Protein AF-A0AAD1HU31-F1 (afdb_monomer)

Organism: NCBI:txid1788

InterPro domains:
  IPR015421 Pyridoxal phosphate-dependent transferase, major domain [G3DSA:3.40.640.10] (9-102)
  IPR015424 Pyridoxal phosphate-dependent transferase [SSF53383] (2-102)

Solvent-accessible surface area (backbone atoms only — not comparable to full-atom values): 8016 Å² total; per-residue (Å²): 138,88,91,52,56,93,84,53,69,86,82,53,68,71,54,57,52,49,52,57,51,46,63,75,56,38,42,98,45,54,70,63,93,48,72,34,11,49,47,32,39,50,50,54,52,52,49,25,43,56,53,14,65,74,72,75,55,60,42,88,76,54,81,87,69,98,42,70,47,59,48,40,36,55,47,34,42,63,46,46,81,73,56,50,86,77,43,71,41,78,41,65,86,85,57,56,64,56,70,41,51,37,59,50,49,77,48,86,88,59,74,96,53,90,77,45,68,41,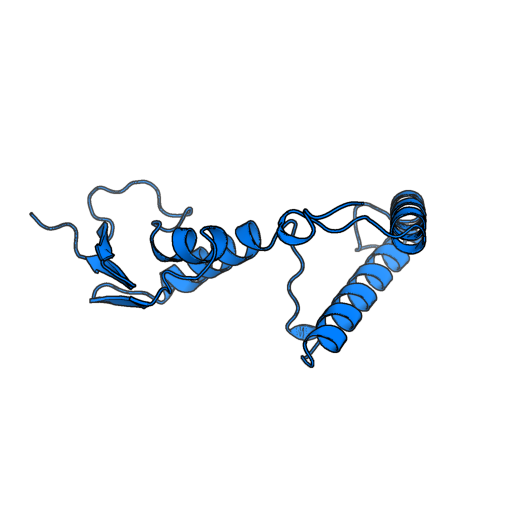64,45,83,51,98,50,30,21,33,38,37,77,60,71,130

Mean predicted aligned error: 9.58 Å

Sequence (133 aa):
MHFDAPTGMLIPDSVATTVSTAFRGSLATASGPHPAARRSAAVLVAARQAVADLVGGD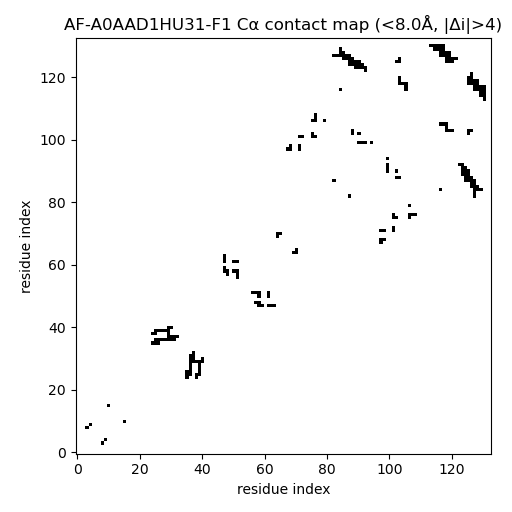PAGVVLGPDRAVLLNALADAASSRVSLGYETVVSRLDDEANIAPGCAPPTATAPSSNGPRWTSRPGSCRAGSGRT

Foldseek 3Di:
DDDPVVVHDDDDPVRVVVVVVLVVQADPALDDPDPRVVSVVVVLQVVLVVVCVVVVHDSVPDDDDPDLLVVLLVVLLVCVVVQDAPRKAFADPPDDCSNVVSQQDDRPPDDDDLQFFHWDDDHGIIHGHTNDD

Secondary structure (DSSP, 8-state):
----GGG-PPPPHHHHHHHHHHHHH--S-S-SSSHHHHHHHHHHHHHHHHHHHHHT--GGGPPP-S-HHHHHHHHHHHHHTT--TT-EEE--SSS-HHHHHHHHSPPTTS---TTSPEEEEETTEEEEE----

Nearest PDB structures (foldseek):
  5b7s-assembly1_B  TM=9.184E-01  e=1.209E+00  Thermococcus onnurineus NA1
  7mkv-assembly1_A  TM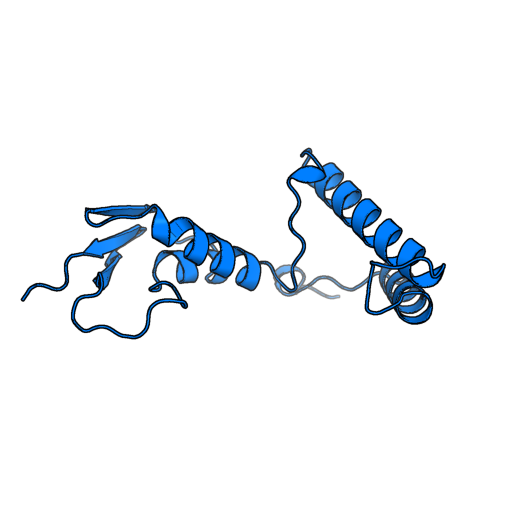=8.419E-01  e=1.795E+00  Aspergillus flavus

Radius of gyration: 20.21 Å; Cα contacts (8 Å, |Δi|>4): 128; chains: 1; bounding box: 46×39×52 Å

Structure (mmCIF, N/CA/C/O backbone):
data_AF-A0AAD1HU31-F1
#
_entry.id   AF-A0AAD1HU31-F1
#
loop_
_atom_site.group_PDB
_atom_site.id
_atom_site.type_symbol
_atom_site.label_atom_id
_atom_site.label_alt_id
_atom_site.label_comp_id
_atom_site.label_asym_id
_atom_site.label_entity_id
_atom_site.label_seq_id
_atom_site.pdbx_PDB_ins_code
_atom_site.Cartn_x
_atom_site.Cartn_y
_atom_site.Cartn_z
_atom_site.occupancy
_atom_site.B_iso_or_equiv
_atom_site.auth_seq_id
_atom_site.auth_comp_id
_atom_site.auth_asym_id
_atom_site.auth_atom_id
_atom_site.pdbx_PDB_model_num
ATOM 1 N N . MET A 1 1 ? 24.316 -12.025 15.654 1.00 67.31 1 MET A N 1
ATOM 2 C CA . MET A 1 1 ? 22.904 -12.442 15.522 1.00 67.31 1 MET A CA 1
ATOM 3 C C . MET A 1 1 ? 22.043 -11.209 15.741 1.00 67.31 1 MET A C 1
ATOM 5 O O . MET A 1 1 ? 22.345 -10.466 16.665 1.00 67.31 1 MET A O 1
ATOM 9 N N . HIS A 1 2 ? 21.071 -10.957 14.867 1.00 75.12 2 HIS A N 1
ATOM 10 C CA . HIS A 1 2 ? 20.172 -9.795 14.911 1.00 75.12 2 HIS A CA 1
ATOM 11 C C . HIS A 1 2 ? 18.817 -10.273 15.454 1.00 75.12 2 HIS A C 1
ATOM 13 O O . HIS A 1 2 ? 18.295 -11.268 14.952 1.00 75.12 2 HIS A O 1
ATOM 19 N N . PHE A 1 3 ? 18.301 -9.645 16.513 1.00 81.00 3 PHE A N 1
ATOM 20 C CA . PHE A 1 3 ? 17.118 -10.110 17.269 1.00 81.00 3 PHE A CA 1
ATOM 21 C C . PHE A 1 3 ? 16.025 -9.035 17.387 1.00 81.00 3 PHE A C 1
ATOM 23 O O . PHE A 1 3 ? 15.122 -9.122 18.210 1.00 81.00 3 PHE A O 1
ATOM 30 N N . ASP A 1 4 ? 16.097 -8.031 16.530 1.00 85.75 4 ASP A N 1
ATOM 31 C CA . ASP A 1 4 ? 15.295 -6.812 16.497 1.00 85.75 4 ASP A CA 1
ATOM 32 C C . ASP A 1 4 ? 14.444 -6.740 15.218 1.00 85.75 4 ASP A C 1
ATOM 34 O O . ASP A 1 4 ? 14.050 -5.676 14.749 1.00 85.75 4 ASP A O 1
ATOM 38 N N . ALA A 1 5 ? 14.061 -7.910 14.697 1.00 80.12 5 ALA A N 1
ATOM 39 C CA . ALA A 1 5 ? 13.141 -8.034 13.570 1.00 80.12 5 ALA A CA 1
ATOM 40 C C . ALA A 1 5 ? 11.834 -7.216 13.718 1.00 80.12 5 ALA A C 1
ATOM 42 O O . ALA A 1 5 ? 11.394 -6.666 12.707 1.00 80.12 5 ALA A O 1
ATOM 43 N N . PRO A 1 6 ? 11.224 -7.062 14.920 1.00 81.56 6 PRO A N 1
ATOM 44 C CA . PRO A 1 6 ? 10.025 -6.234 15.080 1.00 81.56 6 PRO A CA 1
ATOM 45 C C . PRO A 1 6 ? 10.234 -4.746 14.768 1.00 81.56 6 PRO A C 1
ATOM 47 O 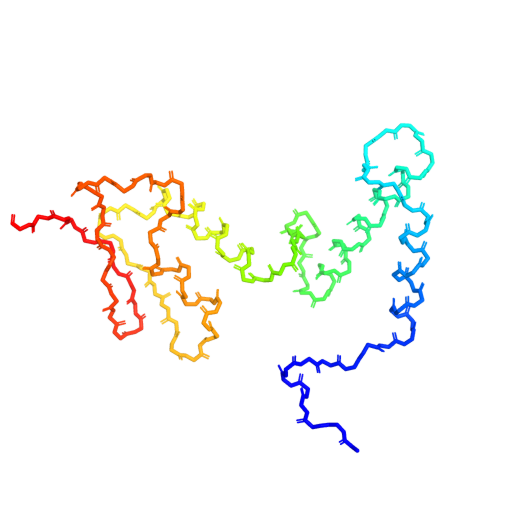O . PRO A 1 6 ? 9.282 -4.076 14.382 1.00 81.56 6 PRO A O 1
ATOM 50 N N . THR A 1 7 ? 11.456 -4.221 14.916 1.00 80.19 7 THR A N 1
ATOM 51 C CA . THR A 1 7 ? 11.779 -2.817 14.595 1.00 80.19 7 THR A CA 1
ATOM 52 C C . THR A 1 7 ? 12.177 -2.604 13.135 1.00 80.19 7 THR A C 1
ATOM 54 O O . THR A 1 7 ? 12.275 -1.466 12.681 1.00 80.19 7 THR A O 1
ATOM 57 N N . GLY A 1 8 ? 12.378 -3.687 12.387 1.00 82.06 8 GLY A N 1
ATOM 58 C CA . GLY A 1 8 ? 12.765 -3.660 10.985 1.00 82.06 8 GLY A CA 1
ATOM 59 C C . GLY A 1 8 ? 13.622 -4.870 10.641 1.00 82.06 8 GLY A C 1
ATOM 60 O O . GLY A 1 8 ? 14.549 -5.217 11.364 1.00 82.06 8 GLY A O 1
ATOM 61 N N . MET A 1 9 ? 13.316 -5.524 9.524 1.00 88.19 9 MET A N 1
ATOM 62 C CA . MET A 1 9 ? 14.140 -6.619 9.017 1.00 88.19 9 MET A CA 1
ATOM 63 C C . MET A 1 9 ? 15.298 -6.083 8.171 1.00 88.19 9 MET A C 1
ATOM 65 O O . MET A 1 9 ? 15.196 -5.027 7.544 1.00 88.19 9 MET A O 1
ATOM 69 N N . LEU A 1 10 ? 16.386 -6.852 8.100 1.00 90.56 10 LEU A N 1
ATOM 70 C CA . LEU A 1 10 ? 17.490 -6.569 7.186 1.00 90.56 10 LEU A CA 1
ATOM 71 C C . LEU A 1 10 ? 17.009 -6.602 5.728 1.00 90.56 10 LEU A C 1
ATOM 73 O O . LEU A 1 10 ? 16.2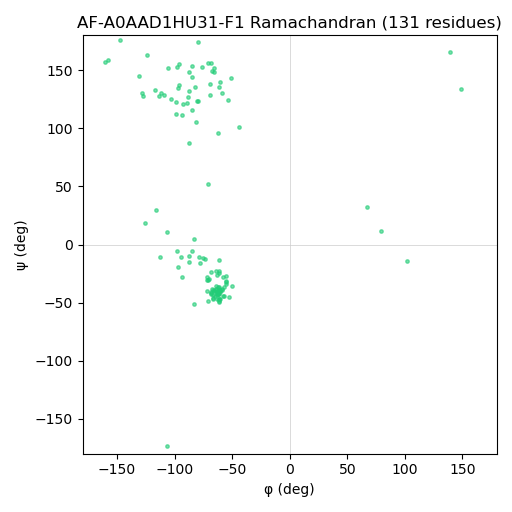29 -7.470 5.335 1.00 90.56 10 LEU A O 1
ATOM 77 N N . ILE A 1 11 ? 17.508 -5.665 4.921 1.00 89.44 11 ILE A N 1
ATOM 78 C CA . ILE A 1 11 ? 17.145 -5.540 3.507 1.00 89.44 11 ILE A CA 1
ATOM 79 C C . ILE A 1 11 ? 17.940 -6.570 2.685 1.00 89.44 11 ILE A C 1
ATOM 81 O O . ILE A 1 11 ? 19.173 -6.535 2.717 1.00 89.44 11 ILE A O 1
ATOM 85 N N . PRO A 1 12 ? 17.284 -7.463 1.918 1.00 91.75 12 PRO A N 1
ATOM 86 C CA . PRO A 1 12 ? 17.973 -8.380 1.013 1.00 91.75 12 PRO A CA 1
ATOM 87 C C . PRO A 1 12 ? 18.679 -7.644 -0.134 1.00 91.75 12 PRO A C 1
ATOM 89 O O . PRO A 1 12 ? 18.176 -6.641 -0.645 1.00 91.75 12 PRO A O 1
ATOM 92 N N . ASP A 1 13 ? 19.795 -8.196 -0.613 1.00 93.44 13 ASP A N 1
ATOM 93 C CA . ASP A 1 13 ? 20.577 -7.614 -1.716 1.00 93.44 13 ASP A CA 1
ATOM 94 C C . ASP A 1 13 ? 19.750 -7.417 -3.001 1.00 93.44 13 ASP A C 1
ATOM 96 O O . ASP A 1 13 ? 19.850 -6.389 -3.675 1.00 93.44 13 ASP A O 1
ATOM 100 N N . SER A 1 14 ? 18.837 -8.350 -3.291 1.00 92.94 14 SER A N 1
ATOM 101 C CA . SER A 1 14 ? 17.923 -8.251 -4.434 1.00 92.94 14 SER A CA 1
ATOM 102 C C . SER A 1 14 ? 17.045 -6.998 -4.374 1.00 92.94 14 SER A C 1
ATOM 104 O O . SER A 1 14 ? 16.824 -6.351 -5.401 1.00 92.94 14 SER A O 1
ATOM 106 N N . VAL A 1 15 ? 16.586 -6.610 -3.180 1.00 91.56 15 VAL A N 1
ATOM 107 C CA . VAL A 1 15 ? 15.778 -5.403 -2.967 1.00 91.56 15 VAL A CA 1
ATOM 108 C C . VAL A 1 15 ? 16.643 -4.159 -3.148 1.00 91.56 15 VAL A C 1
ATOM 110 O O . VAL A 1 15 ? 16.275 -3.273 -3.918 1.00 91.56 15 VAL A O 1
ATOM 113 N N . ALA A 1 16 ? 17.820 -4.111 -2.518 1.00 91.06 16 ALA A N 1
ATOM 114 C CA . ALA A 1 16 ? 18.741 -2.978 -2.630 1.00 91.06 16 ALA A CA 1
ATOM 115 C C . ALA A 1 16 ? 19.158 -2.705 -4.090 1.00 91.06 16 ALA A C 1
ATOM 117 O O . ALA A 1 16 ? 19.118 -1.562 -4.566 1.00 91.06 16 ALA A O 1
ATOM 118 N N . THR A 1 17 ? 19.487 -3.763 -4.833 1.00 92.31 17 THR A N 1
ATOM 119 C CA . THR A 1 17 ? 19.855 -3.687 -6.252 1.00 92.31 17 THR A CA 1
ATOM 120 C C . THR A 1 17 ? 18.674 -3.253 -7.127 1.00 92.31 17 THR A C 1
ATOM 122 O O . THR A 1 17 ? 18.823 -2.380 -7.991 1.00 92.31 17 THR A O 1
ATOM 125 N N . THR A 1 18 ? 17.476 -3.795 -6.889 1.00 90.75 18 THR A N 1
ATOM 126 C CA . THR A 1 18 ? 16.265 -3.430 -7.646 1.00 90.75 18 THR A CA 1
ATOM 127 C C . THR A 1 18 ? 15.878 -1.971 -7.419 1.00 90.75 18 THR A C 1
ATOM 129 O O . THR A 1 18 ? 15.618 -1.244 -8.374 1.00 90.75 18 THR A O 1
ATOM 132 N N . VAL A 1 19 ? 15.919 -1.495 -6.174 1.00 90.12 19 VAL A N 1
ATOM 133 C CA . VAL A 1 19 ? 15.634 -0.092 -5.842 1.00 90.12 19 VAL A CA 1
ATOM 134 C C . VAL A 1 19 ? 16.639 0.836 -6.528 1.00 90.12 19 VAL A C 1
ATOM 136 O O . VAL A 1 19 ? 16.249 1.788 -7.203 1.00 90.12 19 VAL A O 1
ATOM 139 N N . SER A 1 20 ? 17.932 0.515 -6.457 1.00 90.31 20 SER A N 1
ATOM 140 C CA . SER A 1 20 ? 18.989 1.305 -7.102 1.00 90.31 20 SER A CA 1
ATOM 141 C C . SER A 1 20 ? 18.831 1.386 -8.625 1.00 90.31 20 SER A C 1
ATOM 143 O O . SER A 1 20 ? 19.049 2.437 -9.233 1.00 90.31 20 SER A O 1
ATOM 145 N N . THR A 1 21 ? 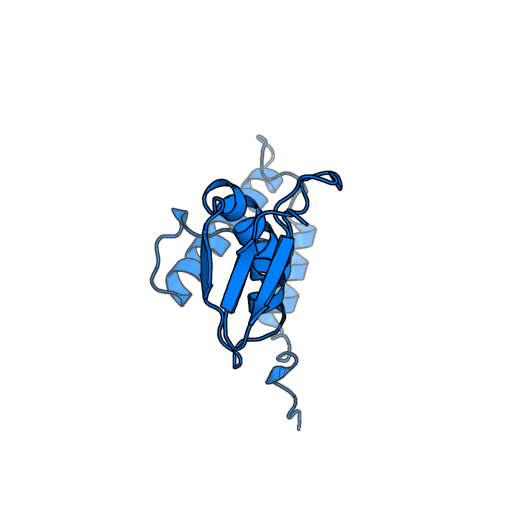18.454 0.282 -9.274 1.00 88.50 21 THR A N 1
ATOM 146 C CA . THR A 1 21 ? 18.214 0.252 -10.726 1.00 88.50 21 THR A CA 1
ATOM 147 C C . THR A 1 21 ? 16.930 0.984 -11.111 1.00 88.50 21 THR A C 1
ATOM 149 O O . THR A 1 21 ? 16.944 1.748 -12.079 1.00 88.50 21 THR A O 1
ATOM 152 N N . ALA A 1 22 ? 15.859 0.832 -10.329 1.00 86.62 22 ALA A N 1
ATOM 153 C CA . ALA A 1 22 ? 14.602 1.539 -10.530 1.00 86.62 22 ALA A CA 1
ATOM 154 C C . ALA A 1 22 ? 14.786 3.057 -10.417 1.00 86.62 22 ALA A C 1
ATOM 156 O O . ALA A 1 22 ? 14.360 3.774 -11.320 1.00 86.62 22 ALA A O 1
ATOM 157 N N . PHE A 1 23 ? 15.486 3.552 -9.390 1.00 86.25 23 PHE A N 1
ATOM 158 C CA . PHE A 1 23 ? 15.751 4.986 -9.226 1.00 86.25 23 PHE A CA 1
ATOM 159 C C . PHE A 1 23 ? 16.551 5.581 -10.388 1.00 86.25 23 PHE A C 1
ATOM 161 O O . PHE A 1 23 ? 16.231 6.670 -10.854 1.00 86.25 23 PHE A O 1
ATOM 168 N N . ARG A 1 24 ? 17.556 4.863 -10.908 1.00 86.88 24 ARG A N 1
ATOM 169 C CA . ARG A 1 24 ? 18.340 5.330 -12.067 1.00 86.88 24 ARG A CA 1
ATOM 170 C C . ARG A 1 24 ? 17.562 5.283 -13.385 1.00 86.88 24 ARG A C 1
ATOM 172 O O . ARG A 1 24 ? 17.855 6.051 -14.295 1.00 86.88 24 ARG A O 1
ATOM 179 N N . GLY A 1 25 ? 16.625 4.346 -13.520 1.00 79.94 25 GLY A N 1
ATOM 180 C CA . GLY A 1 25 ? 15.877 4.109 -14.757 1.00 79.94 25 GLY A CA 1
ATOM 181 C C . GLY A 1 25 ? 14.528 4.825 -14.852 1.00 79.94 25 GLY A C 1
ATOM 182 O O . GLY A 1 25 ? 13.929 4.822 -15.929 1.00 79.94 25 GLY A O 1
ATOM 183 N N . SER A 1 26 ? 14.041 5.407 -13.759 1.00 78.00 26 SER A N 1
ATOM 184 C CA . SER A 1 26 ? 12.688 5.961 -13.659 1.00 78.00 26 SER A CA 1
ATOM 185 C C . SER A 1 26 ? 12.694 7.484 -13.703 1.00 78.00 26 SER A C 1
ATOM 187 O O . SER A 1 26 ? 13.653 8.134 -13.297 1.00 78.00 26 SER A O 1
ATOM 189 N N . LEU A 1 27 ? 11.598 8.057 -14.195 1.00 75.56 27 LEU A N 1
ATOM 190 C CA . LEU A 1 27 ? 11.336 9.491 -14.089 1.00 75.56 27 LEU A CA 1
ATOM 191 C C . LEU A 1 27 ? 10.436 9.792 -12.895 1.00 75.56 27 LEU A C 1
ATOM 193 O O . LEU A 1 27 ? 9.629 8.952 -12.491 1.00 75.56 27 LEU A O 1
ATOM 197 N N . ALA A 1 28 ? 10.538 11.030 -12.404 1.00 69.00 28 ALA A N 1
ATOM 198 C CA . ALA A 1 28 ? 9.692 11.569 -11.341 1.00 69.00 28 ALA A CA 1
ATOM 199 C C . ALA A 1 28 ? 8.194 11.525 -11.694 1.00 69.00 28 ALA A C 1
ATOM 201 O O . ALA A 1 28 ? 7.352 11.415 -10.807 1.00 69.00 28 ALA A O 1
ATOM 202 N N . THR A 1 29 ? 7.853 11.577 -12.985 1.00 72.00 29 THR A N 1
ATOM 203 C CA . THR A 1 29 ? 6.479 11.454 -13.467 1.00 72.00 29 THR A CA 1
ATOM 204 C C . THR A 1 29 ? 6.263 10.120 -14.177 1.00 72.00 29 THR A C 1
ATOM 206 O O . THR A 1 29 ? 6.976 9.752 -15.110 1.00 72.00 29 THR A O 1
ATOM 209 N N . ALA A 1 30 ? 5.217 9.403 -13.763 1.00 75.88 30 ALA A N 1
ATOM 210 C CA . ALA A 1 30 ? 4.728 8.203 -14.446 1.00 75.88 30 ALA A CA 1
ATOM 211 C C . ALA A 1 30 ? 3.789 8.524 -15.627 1.00 75.88 30 ALA A C 1
ATOM 213 O O . ALA A 1 30 ? 3.223 7.622 -16.238 1.00 75.88 30 ALA A O 1
ATOM 214 N N . SER A 1 31 ? 3.614 9.811 -15.944 1.00 75.88 31 SER A N 1
ATOM 215 C CA . SER A 1 31 ? 2.788 10.294 -17.048 1.00 75.88 31 SER A CA 1
ATOM 216 C C . SER A 1 31 ? 3.670 10.920 -18.124 1.00 75.88 31 SER A C 1
ATOM 218 O O . SER A 1 31 ? 4.530 11.752 -17.825 1.00 75.88 31 SER A O 1
ATOM 220 N N . GLY A 1 32 ? 3.460 10.503 -19.372 1.00 78.56 32 GLY A N 1
ATOM 221 C CA . GLY A 1 32 ? 4.124 11.058 -20.547 1.00 78.56 32 GLY A CA 1
ATOM 222 C C . GLY A 1 32 ? 4.546 10.000 -21.573 1.00 78.56 32 GLY A C 1
ATOM 223 O O . GLY A 1 32 ? 4.601 8.808 -21.265 1.00 78.56 32 GLY A O 1
ATOM 224 N N . PRO A 1 3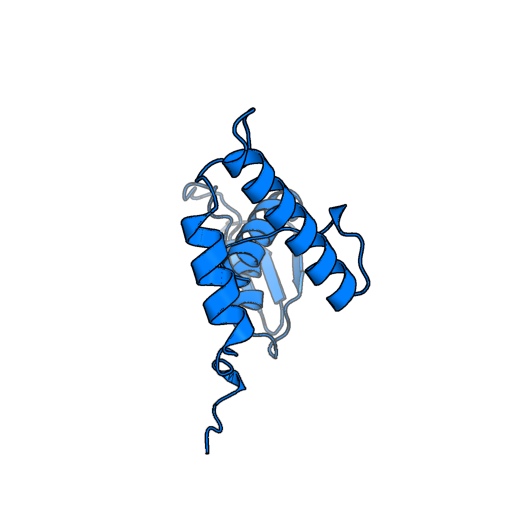3 ? 4.883 10.424 -22.805 1.00 81.69 33 PRO A N 1
ATOM 225 C CA . PRO A 1 33 ? 5.269 9.521 -23.892 1.00 81.69 33 PRO A CA 1
ATOM 226 C C . PRO A 1 33 ? 6.691 8.955 -23.736 1.00 81.69 33 PRO A C 1
ATOM 228 O O . PRO A 1 33 ? 7.083 8.039 -24.457 1.00 81.69 33 PRO A O 1
ATOM 231 N N . HIS A 1 34 ? 7.488 9.502 -22.815 1.00 82.94 34 HIS A N 1
ATOM 232 C CA . HIS A 1 34 ? 8.893 9.147 -22.675 1.00 82.94 34 HIS A CA 1
ATOM 233 C C . HIS A 1 34 ? 9.068 7.708 -22.136 1.00 82.94 34 HIS A C 1
ATOM 235 O O . HIS A 1 34 ? 8.385 7.327 -21.179 1.00 82.94 34 HIS A O 1
ATOM 241 N N . PRO A 1 35 ? 10.010 6.899 -22.665 1.00 83.69 35 PRO A N 1
ATOM 242 C CA . PRO A 1 35 ? 10.201 5.512 -22.230 1.00 83.69 35 PRO A CA 1
ATOM 243 C C . PRO A 1 35 ? 10.440 5.343 -20.724 1.00 83.69 35 PRO A C 1
ATOM 245 O O . PRO A 1 35 ? 9.993 4.360 -20.138 1.00 83.69 35 PRO A O 1
ATOM 248 N N . ALA A 1 36 ? 11.110 6.295 -20.066 1.00 81.31 36 ALA A N 1
ATOM 249 C CA . ALA A 1 36 ? 11.290 6.246 -18.615 1.00 81.31 36 ALA A CA 1
ATOM 250 C C . ALA A 1 36 ? 9.993 6.517 -17.825 1.00 81.31 36 ALA A C 1
ATOM 252 O O . ALA A 1 36 ? 9.805 5.899 -16.784 1.00 81.31 36 ALA A O 1
ATOM 253 N N . ALA A 1 37 ? 9.058 7.324 -18.342 1.00 82.62 37 ALA A N 1
ATOM 254 C CA . ALA A 1 37 ? 7.739 7.510 -17.724 1.00 82.62 37 ALA A CA 1
ATOM 255 C C . ALA A 1 37 ? 6.893 6.228 -17.826 1.00 82.62 37 ALA A C 1
ATOM 257 O O . ALA A 1 37 ? 6.286 5.799 -16.845 1.00 82.62 37 ALA A O 1
ATOM 258 N N . ARG A 1 38 ? 6.938 5.545 -18.982 1.00 85.75 38 ARG A N 1
ATOM 259 C CA . ARG A 1 38 ? 6.321 4.217 -19.153 1.00 85.75 38 ARG A CA 1
ATOM 260 C C . ARG A 1 38 ? 6.911 3.167 -18.210 1.00 85.75 38 ARG A C 1
ATOM 262 O O . ARG A 1 38 ? 6.165 2.341 -17.691 1.00 85.75 38 ARG A O 1
ATOM 269 N N . ARG A 1 39 ? 8.229 3.197 -17.978 1.00 85.75 39 ARG A N 1
ATOM 270 C CA . ARG A 1 39 ? 8.889 2.323 -16.993 1.00 85.75 39 ARG A CA 1
ATOM 271 C C . ARG A 1 39 ? 8.396 2.610 -15.575 1.00 85.75 39 ARG A C 1
ATOM 273 O O . ARG A 1 39 ? 8.006 1.665 -14.899 1.00 85.75 39 ARG A O 1
ATOM 280 N N . SER A 1 40 ? 8.316 3.877 -15.163 1.00 86.50 40 SER A N 1
ATOM 281 C CA . SER A 1 40 ? 7.744 4.253 -13.861 1.00 86.50 40 SER A CA 1
ATOM 282 C C . SER A 1 40 ? 6.301 3.749 -13.705 1.00 86.50 40 SER A C 1
ATOM 284 O O . SER A 1 40 ? 5.955 3.174 -12.676 1.00 86.50 40 SER A O 1
ATOM 286 N N . ALA A 1 41 ? 5.462 3.897 -14.737 1.00 88.06 41 ALA A N 1
ATOM 287 C CA . ALA A 1 41 ? 4.087 3.394 -14.718 1.00 88.06 41 ALA A CA 1
ATOM 288 C C . ALA A 1 41 ? 4.023 1.861 -14.584 1.00 88.06 41 ALA A C 1
ATOM 290 O O . ALA A 1 41 ? 3.234 1.346 -13.793 1.00 88.06 41 ALA A O 1
ATOM 291 N N . ALA A 1 42 ? 4.883 1.134 -15.305 1.00 89.75 42 ALA A N 1
ATOM 292 C CA . ALA A 1 42 ? 4.971 -0.321 -15.203 1.00 89.75 42 ALA A CA 1
ATOM 293 C C . ALA A 1 42 ? 5.394 -0.780 -13.796 1.00 89.75 42 ALA A C 1
ATOM 295 O O . ALA A 1 42 ? 4.809 -1.722 -13.267 1.00 89.75 42 ALA A O 1
ATOM 296 N N . VAL A 1 43 ? 6.345 -0.082 -13.161 1.00 90.62 43 VAL A N 1
ATOM 297 C CA . VAL A 1 43 ? 6.761 -0.358 -11.774 1.00 90.62 43 VAL A CA 1
ATOM 298 C C . VAL A 1 43 ? 5.601 -0.153 -10.797 1.00 90.62 43 VAL A C 1
ATOM 300 O O . VAL A 1 43 ? 5.395 -0.989 -9.923 1.00 90.62 43 VAL A O 1
ATOM 303 N N . LEU A 1 44 ? 4.796 0.903 -10.963 1.00 90.94 44 LEU A N 1
ATOM 304 C CA . LEU A 1 44 ? 3.626 1.145 -10.108 1.00 90.94 44 LEU A CA 1
ATOM 305 C C . LEU A 1 44 ? 2.556 0.054 -10.244 1.00 90.94 44 LEU A C 1
ATOM 307 O O . LEU A 1 44 ? 1.962 -0.347 -9.245 1.00 90.94 44 LEU A O 1
ATOM 311 N N . VAL A 1 45 ? 2.295 -0.424 -11.464 1.00 92.69 45 VAL A N 1
ATOM 312 C CA . VAL A 1 45 ? 1.344 -1.523 -11.697 1.00 92.69 45 VAL A CA 1
ATOM 313 C C . VAL A 1 45 ? 1.866 -2.822 -11.085 1.00 92.69 45 VAL A C 1
ATOM 315 O O . VAL A 1 45 ? 1.135 -3.480 -10.349 1.00 92.69 45 VAL A O 1
ATOM 318 N N . ALA A 1 46 ? 3.139 -3.153 -11.316 1.00 92.25 46 ALA A N 1
ATOM 319 C CA . ALA A 1 46 ? 3.764 -4.344 -10.748 1.00 92.25 46 ALA A CA 1
ATOM 320 C C . ALA A 1 46 ? 3.774 -4.318 -9.210 1.00 92.25 46 ALA A C 1
ATOM 322 O O . ALA A 1 46 ? 3.493 -5.333 -8.578 1.00 92.25 46 ALA A O 1
ATOM 323 N N . ALA A 1 47 ? 4.030 -3.156 -8.601 1.00 92.25 47 ALA A N 1
ATOM 324 C CA . ALA A 1 47 ? 3.987 -2.995 -7.150 1.00 92.25 47 ALA A CA 1
ATOM 325 C C . ALA A 1 47 ? 2.580 -3.237 -6.581 1.00 92.25 47 ALA A C 1
ATOM 327 O O . ALA A 1 47 ? 2.441 -3.943 -5.585 1.00 92.25 47 ALA A O 1
ATOM 328 N N . ARG A 1 48 ? 1.528 -2.705 -7.223 1.00 93.75 48 ARG A N 1
ATOM 329 C CA . ARG A 1 48 ? 0.141 -2.967 -6.798 1.00 93.75 48 ARG A CA 1
ATOM 330 C C . ARG A 1 48 ? -0.225 -4.440 -6.913 1.00 93.75 48 ARG A C 1
ATOM 332 O O . ARG A 1 48 ? -0.840 -4.967 -5.993 1.00 93.75 48 ARG A O 1
ATOM 339 N N . GLN A 1 49 ? 0.189 -5.097 -7.996 1.00 94.62 49 GLN A N 1
ATOM 340 C CA . GLN A 1 49 ? -0.035 -6.529 -8.175 1.00 94.62 49 GLN A CA 1
ATOM 341 C C . GLN A 1 49 ? 0.656 -7.344 -7.079 1.00 94.62 49 GLN A C 1
ATOM 343 O O . GLN A 1 49 ? 0.008 -8.155 -6.436 1.00 94.62 49 GLN A O 1
ATOM 348 N N . ALA A 1 50 ? 1.932 -7.072 -6.795 1.00 93.00 50 ALA A N 1
ATOM 349 C CA . ALA A 1 50 ? 2.675 -7.801 -5.768 1.00 93.00 50 ALA A CA 1
ATOM 350 C C . ALA A 1 50 ? 2.059 -7.648 -4.364 1.00 93.00 50 ALA A C 1
ATOM 352 O O . ALA A 1 50 ? 2.018 -8.606 -3.595 1.00 93.00 50 ALA A O 1
ATOM 353 N N . VAL A 1 51 ? 1.559 -6.453 -4.024 1.00 92.44 51 VAL A N 1
ATOM 354 C CA . VAL A 1 51 ? 0.850 -6.228 -2.753 1.00 92.44 51 VAL A CA 1
ATOM 355 C C . VAL A 1 51 ? -0.490 -6.962 -2.737 1.00 92.44 51 VAL A C 1
ATOM 357 O O . VAL A 1 51 ? -0.831 -7.564 -1.724 1.00 92.44 51 VAL A O 1
ATOM 360 N N . ALA A 1 52 ? -1.232 -6.944 -3.846 1.00 93.62 52 ALA A N 1
ATOM 361 C CA . ALA A 1 52 ? -2.484 -7.680 -3.978 1.00 93.62 52 ALA A CA 1
ATOM 362 C C . ALA A 1 52 ? -2.273 -9.193 -3.834 1.00 93.62 52 ALA A C 1
ATOM 364 O O . ALA A 1 52 ? -3.012 -9.830 -3.090 1.00 93.62 52 ALA A O 1
ATOM 365 N N . ASP A 1 53 ? -1.224 -9.745 -4.446 1.00 94.88 53 ASP A N 1
ATOM 366 C CA . ASP A 1 53 ? -0.859 -11.159 -4.332 1.00 94.88 53 ASP A CA 1
ATOM 367 C C . ASP A 1 53 ? -0.478 -11.531 -2.886 1.00 94.88 53 ASP A C 1
ATOM 369 O O . ASP A 1 53 ? -0.818 -12.616 -2.416 1.00 94.88 53 ASP A O 1
ATOM 373 N N . LEU A 1 54 ? 0.174 -10.621 -2.147 1.00 92.69 54 LEU A N 1
ATOM 374 C CA . LEU A 1 54 ? 0.528 -10.825 -0.737 1.00 92.69 54 LEU A CA 1
ATOM 375 C C . LEU A 1 54 ? -0.704 -10.895 0.180 1.00 92.69 54 LEU A C 1
ATOM 377 O O . LEU A 1 54 ? -0.714 -11.683 1.124 1.00 92.69 54 LEU A O 1
ATOM 381 N N . VAL A 1 55 ? -1.723 -10.067 -0.071 1.00 93.75 55 VAL A N 1
ATOM 382 C CA . VAL A 1 55 ? -2.942 -10.000 0.763 1.00 93.75 55 VAL A CA 1
ATOM 383 C C . VAL A 1 55 ? -4.116 -10.815 0.205 1.00 93.75 55 VAL A C 1
ATOM 385 O O . VAL A 1 55 ? -5.150 -10.912 0.861 1.00 93.75 55 VAL A O 1
ATOM 388 N N . GLY A 1 56 ? -3.978 -11.390 -0.993 1.00 92.25 56 GLY A N 1
ATOM 389 C CA . GLY A 1 56 ? -5.057 -12.071 -1.716 1.00 92.25 56 GLY A CA 1
ATOM 390 C C . GLY A 1 56 ? -6.182 -11.134 -2.184 1.00 92.25 56 GLY A C 1
ATOM 391 O O . GLY A 1 56 ? -7.345 -11.532 -2.184 1.00 92.25 56 GLY A O 1
ATOM 392 N N . GLY A 1 57 ? -5.859 -9.880 -2.514 1.00 91.62 57 GLY A N 1
ATOM 393 C CA . GLY A 1 57 ? -6.819 -8.826 -2.865 1.00 91.62 57 GLY A CA 1
ATOM 394 C C . GLY A 1 57 ? -6.860 -8.466 -4.354 1.00 91.62 57 GLY A C 1
ATOM 395 O O . GLY A 1 57 ? -6.203 -9.084 -5.185 1.00 91.62 57 GLY A O 1
ATOM 396 N N . ASP A 1 58 ? -7.626 -7.424 -4.689 1.00 93.38 58 ASP A N 1
ATOM 397 C CA . ASP A 1 58 ? -7.652 -6.826 -6.032 1.00 93.38 58 ASP A CA 1
ATOM 398 C C . ASP A 1 58 ? -6.576 -5.723 -6.148 1.00 93.38 58 ASP A C 1
ATOM 400 O O . ASP A 1 58 ? -6.573 -4.800 -5.320 1.00 93.38 58 ASP A O 1
ATOM 404 N N . PRO A 1 59 ? -5.683 -5.748 -7.162 1.00 91.25 59 PRO A N 1
ATOM 405 C CA . PRO A 1 59 ? -4.701 -4.685 -7.399 1.00 91.25 59 PRO A CA 1
ATOM 406 C C . PRO A 1 59 ? -5.312 -3.284 -7.540 1.00 91.25 59 PRO A C 1
ATOM 408 O O . PRO A 1 59 ? -4.633 -2.302 -7.225 1.00 91.25 59 PRO A O 1
ATOM 411 N N . ALA A 1 60 ? -6.571 -3.154 -7.977 1.00 91.50 60 ALA A N 1
ATOM 412 C CA . ALA A 1 60 ? -7.238 -1.853 -8.073 1.00 91.50 60 ALA A CA 1
ATOM 413 C C . ALA A 1 60 ? -7.526 -1.217 -6.698 1.00 91.50 60 ALA A C 1
ATOM 415 O O . ALA A 1 60 ? -7.623 0.007 -6.598 1.00 91.50 60 ALA A O 1
ATOM 416 N N . GLY A 1 61 ? -7.618 -2.024 -5.635 1.00 89.88 61 GLY A N 1
ATOM 417 C CA . GLY A 1 61 ? -7.834 -1.563 -4.260 1.00 89.88 61 GLY A CA 1
ATOM 418 C C . GLY A 1 61 ? -6.558 -1.152 -3.517 1.00 89.88 61 GLY A C 1
ATOM 419 O O . GLY A 1 61 ? -6.638 -0.657 -2.394 1.00 89.88 61 GLY A O 1
ATOM 420 N N . VAL A 1 62 ? -5.376 -1.346 -4.111 1.00 92.12 62 VAL A N 1
ATOM 421 C CA . VAL A 1 62 ? -4.094 -1.082 -3.443 1.00 92.12 62 VAL A CA 1
ATOM 422 C C . VAL A 1 62 ? -3.695 0.391 -3.562 1.00 92.12 62 VAL A C 1
ATOM 424 O O . VAL A 1 62 ? -3.373 0.899 -4.645 1.00 92.12 62 VAL A O 1
ATOM 427 N N . VAL A 1 63 ? -3.628 1.065 -2.411 1.00 92.94 63 VAL A N 1
ATOM 428 C CA . VAL A 1 63 ? -3.102 2.430 -2.276 1.00 92.94 63 VAL A CA 1
ATOM 429 C C . VAL A 1 63 ? -1.660 2.374 -1.775 1.00 92.94 63 VAL A C 1
ATOM 431 O O . VAL A 1 63 ? -1.382 1.823 -0.714 1.00 92.94 63 VAL A O 1
ATOM 434 N N . LEU A 1 64 ? -0.739 2.958 -2.545 1.00 91.38 64 LEU A N 1
ATOM 435 C CA . LEU A 1 64 ? 0.675 3.064 -2.186 1.00 91.38 64 LEU A CA 1
ATOM 436 C C . LEU A 1 64 ? 0.947 4.434 -1.560 1.00 91.38 64 LEU A C 1
ATOM 438 O O . LEU A 1 64 ? 0.513 5.457 -2.089 1.00 91.38 64 LEU A O 1
ATOM 442 N N . GLY A 1 65 ? 1.692 4.446 -0.460 1.00 90.38 65 GLY A N 1
ATOM 443 C CA . GLY A 1 65 ? 2.083 5.650 0.264 1.00 90.38 65 GLY A CA 1
ATOM 444 C C . GLY A 1 65 ? 3.460 5.496 0.909 1.00 90.38 65 GLY A C 1
ATOM 445 O O . GLY A 1 65 ? 4.056 4.423 0.825 1.00 90.38 65 GLY A O 1
ATOM 446 N N . PRO A 1 66 ? 3.977 6.566 1.533 1.00 87.69 66 PRO A N 1
ATOM 447 C CA . PRO A 1 66 ? 5.316 6.573 2.120 1.00 87.69 66 PRO A CA 1
ATOM 448 C C . PRO A 1 66 ? 5.427 5.691 3.369 1.00 87.69 66 PRO A C 1
ATOM 450 O O . PRO A 1 66 ? 6.502 5.172 3.644 1.00 87.69 66 PRO A O 1
ATOM 453 N N . ASP A 1 67 ? 4.333 5.531 4.117 1.00 89.25 67 ASP A N 1
ATOM 454 C CA . ASP A 1 67 ? 4.265 4.701 5.318 1.00 89.25 67 ASP A CA 1
ATOM 455 C C . ASP A 1 67 ? 2.803 4.352 5.653 1.00 89.25 67 ASP A C 1
ATOM 457 O O . ASP A 1 67 ? 1.874 5.086 5.291 1.00 89.25 67 ASP A O 1
ATOM 461 N N . ARG A 1 68 ? 2.596 3.256 6.393 1.00 90.31 68 ARG A N 1
ATOM 462 C CA . ARG A 1 68 ? 1.288 2.842 6.911 1.00 90.31 68 ARG A CA 1
ATOM 463 C C . ARG A 1 68 ? 0.665 3.912 7.805 1.00 90.31 68 ARG A C 1
ATOM 465 O O . ARG A 1 68 ? -0.529 4.151 7.687 1.00 90.31 68 ARG A O 1
ATOM 472 N N . ALA A 1 69 ? 1.452 4.596 8.642 1.00 87.69 69 ALA A N 1
ATOM 473 C CA . ALA A 1 69 ? 0.932 5.621 9.549 1.00 87.69 69 ALA A CA 1
ATOM 474 C C . ALA A 1 69 ? 0.334 6.809 8.779 1.00 87.69 69 ALA A C 1
ATOM 476 O O . ALA A 1 69 ? -0.720 7.333 9.133 1.00 87.69 69 ALA A O 1
ATOM 477 N N . VAL A 1 70 ? 0.971 7.200 7.670 1.00 88.88 70 VAL A N 1
ATOM 478 C CA . VAL A 1 70 ? 0.477 8.273 6.794 1.00 88.88 70 VAL A CA 1
ATOM 479 C C . VAL A 1 70 ? -0.809 7.850 6.085 1.00 88.88 70 VAL A C 1
ATOM 481 O O . VAL A 1 70 ? -1.754 8.632 6.013 1.00 88.88 70 VAL A O 1
ATOM 484 N N . LEU A 1 71 ? -0.871 6.608 5.596 1.00 90.00 71 LEU A N 1
ATOM 485 C CA . LEU A 1 71 ? -2.071 6.079 4.945 1.00 90.00 71 LEU A CA 1
ATOM 486 C C . LEU A 1 71 ? -3.253 5.956 5.917 1.00 90.00 71 LEU A C 1
ATOM 488 O O . LEU A 1 71 ? -4.374 6.296 5.546 1.00 90.00 71 LEU A O 1
ATOM 492 N N . LEU A 1 72 ? -3.010 5.525 7.157 1.00 89.44 72 LEU A N 1
ATOM 493 C CA . LEU A 1 72 ? -4.039 5.428 8.196 1.00 89.44 72 LEU A CA 1
ATOM 494 C C . LEU A 1 72 ? -4.553 6.808 8.623 1.00 89.44 72 LEU A C 1
ATOM 496 O O . LEU A 1 72 ? -5.759 6.974 8.786 1.00 89.44 72 LEU A O 1
ATOM 500 N N . ASN A 1 73 ? -3.676 7.814 8.705 1.00 86.81 73 ASN A N 1
ATOM 501 C CA . ASN A 1 73 ? -4.091 9.206 8.902 1.00 86.81 73 ASN A CA 1
ATOM 502 C C . ASN A 1 73 ? -4.974 9.712 7.759 1.00 86.81 73 ASN A C 1
ATOM 504 O O . ASN A 1 73 ? -6.065 10.216 8.007 1.00 86.81 73 ASN A O 1
ATOM 508 N N . ALA A 1 74 ? -4.559 9.511 6.506 1.00 87.56 74 ALA A N 1
ATOM 509 C CA . ALA A 1 74 ? -5.360 9.917 5.352 1.00 87.56 74 ALA A CA 1
ATOM 510 C C . ALA A 1 74 ? -6.722 9.197 5.306 1.00 87.56 74 ALA A C 1
ATOM 512 O O . ALA A 1 74 ? -7.734 9.793 4.933 1.00 87.56 74 ALA A O 1
ATOM 513 N N . LEU A 1 75 ? -6.763 7.924 5.712 1.00 85.75 75 LEU A N 1
ATOM 514 C CA . LEU A 1 75 ? -8.001 7.160 5.825 1.00 85.75 75 LEU A CA 1
ATOM 515 C C . LEU A 1 75 ? -8.908 7.714 6.928 1.00 85.75 75 LEU A C 1
ATOM 517 O O . LEU A 1 75 ? -10.102 7.885 6.688 1.00 85.75 75 LEU A O 1
ATOM 521 N N . ALA A 1 76 ? -8.362 8.012 8.108 1.00 84.38 76 ALA A N 1
ATOM 522 C CA . ALA A 1 76 ? -9.111 8.605 9.211 1.00 84.38 76 ALA A CA 1
ATOM 523 C C . ALA A 1 76 ? -9.664 9.987 8.835 1.00 84.38 76 ALA A C 1
ATOM 525 O O . ALA A 1 76 ? -10.842 10.257 9.064 1.00 84.38 76 ALA A O 1
ATOM 526 N N . ASP A 1 77 ? -8.866 10.816 8.157 1.00 83.25 77 ASP A N 1
ATOM 527 C CA . ASP A 1 77 ? -9.299 12.109 7.628 1.00 83.25 77 ASP A CA 1
ATOM 528 C C . ASP A 1 77 ? -10.449 11.947 6.622 1.00 83.25 77 ASP A C 1
ATOM 530 O O . ASP A 1 77 ? -11.479 12.612 6.743 1.00 83.25 77 ASP A O 1
ATOM 534 N N . ALA A 1 78 ? -10.340 11.019 5.666 1.00 84.12 78 ALA A N 1
ATOM 535 C CA . ALA A 1 78 ? -11.410 10.752 4.703 1.00 84.12 78 ALA A CA 1
ATOM 536 C C . ALA A 1 78 ? -12.680 10.192 5.375 1.00 84.12 78 ALA A C 1
ATOM 538 O O . ALA A 1 78 ? -13.804 10.566 5.014 1.00 84.12 78 ALA A O 1
ATOM 539 N N . ALA A 1 79 ? -12.515 9.317 6.370 1.00 81.31 79 ALA A N 1
ATOM 540 C CA . ALA A 1 79 ? -13.603 8.712 7.130 1.00 81.31 79 ALA A CA 1
ATOM 541 C C . ALA A 1 79 ? -14.283 9.703 8.083 1.00 81.31 79 ALA A C 1
ATOM 543 O O . ALA A 1 79 ? -15.482 9.567 8.324 1.00 81.31 79 ALA A O 1
ATOM 544 N N . SER A 1 80 ? -13.574 10.728 8.566 1.00 74.25 80 SER A N 1
ATOM 545 C CA . SER A 1 80 ? -14.110 11.743 9.484 1.00 74.25 80 SER A CA 1
ATOM 546 C C . SER A 1 80 ? -15.358 12.444 8.933 1.00 74.25 80 SER A C 1
ATOM 548 O O . SER A 1 80 ? -16.281 12.739 9.684 1.00 74.25 80 SER A O 1
ATOM 550 N N . SER A 1 81 ? -15.450 12.604 7.606 1.00 70.19 81 SER A N 1
ATOM 551 C CA . SER A 1 81 ? -16.635 13.141 6.922 1.00 70.19 81 SER A CA 1
ATOM 552 C C . SER A 1 81 ? -17.902 12.295 7.122 1.00 70.19 81 SER A C 1
ATOM 554 O O . SER A 1 81 ? -19.016 12.809 7.023 1.00 70.19 81 SER A O 1
ATOM 556 N N . ARG A 1 82 ? -17.743 10.997 7.411 1.00 68.31 82 ARG A N 1
ATOM 557 C CA . ARG A 1 82 ? -18.829 10.037 7.656 1.00 68.31 82 ARG A CA 1
ATOM 558 C C . ARG A 1 82 ? -19.116 9.837 9.143 1.00 68.31 82 ARG A C 1
ATOM 560 O O . ARG A 1 82 ? -20.195 9.361 9.486 1.00 68.31 82 ARG A O 1
ATOM 567 N N . VAL A 1 83 ? -18.176 10.193 10.018 1.00 65.94 83 VAL A N 1
ATOM 568 C CA . VAL A 1 83 ? -18.329 10.099 11.473 1.00 65.94 83 VAL A CA 1
ATOM 569 C C . VAL A 1 83 ? -18.980 11.389 11.966 1.00 65.94 83 VAL A C 1
ATOM 571 O O . VAL A 1 83 ? -18.312 12.365 12.296 1.00 65.94 83 VAL A O 1
ATOM 574 N N . SER A 1 84 ? -20.314 11.424 11.964 1.00 60.00 84 SER A N 1
ATOM 575 C CA . SER A 1 84 ? -21.051 12.584 12.471 1.00 60.00 84 SER A CA 1
ATOM 576 C C . SER A 1 84 ? -21.139 12.584 14.006 1.00 60.00 84 SER A C 1
ATOM 578 O O . SER A 1 84 ? -20.710 11.652 14.692 1.00 60.00 84 SER A O 1
ATOM 580 N N . LEU A 1 85 ? -21.691 13.658 14.573 1.00 67.31 85 LEU A N 1
ATOM 581 C CA . LEU A 1 85 ? -21.937 13.765 16.011 1.00 67.31 85 LEU A CA 1
ATOM 582 C C . LEU A 1 85 ? -22.752 12.563 16.515 1.00 67.31 85 LEU A C 1
ATOM 584 O O . LEU A 1 85 ? -23.848 12.299 16.028 1.00 67.31 85 LEU A O 1
ATOM 588 N N . GLY A 1 86 ? -22.219 11.861 17.518 1.00 66.44 86 GLY A N 1
ATOM 589 C CA . GLY A 1 86 ? -22.856 10.687 18.121 1.00 66.44 86 GLY A CA 1
ATOM 590 C C . GLY A 1 86 ? -22.283 9.339 17.678 1.00 66.44 86 GLY A C 1
ATOM 591 O O . GLY A 1 86 ? -22.515 8.353 18.382 1.00 66.44 86 GLY A O 1
ATOM 592 N N . TYR A 1 87 ? -21.493 9.302 16.600 1.00 72.25 87 TYR A N 1
ATOM 593 C CA . TYR A 1 87 ? -20.751 8.110 16.191 1.00 72.25 87 TYR A CA 1
ATOM 594 C C . TYR A 1 87 ? -19.506 7.884 17.065 1.00 72.25 87 TYR A C 1
ATOM 596 O O . TYR A 1 87 ? -18.943 8.810 17.659 1.00 72.25 87 TYR A O 1
ATOM 604 N N . GLU A 1 88 ? -19.106 6.619 17.170 1.00 77.56 88 GLU A N 1
ATOM 605 C CA . GLU A 1 88 ? -17.992 6.160 17.996 1.00 77.56 88 GLU A CA 1
ATOM 606 C C . GLU A 1 88 ? -17.044 5.310 17.153 1.00 77.56 88 GLU A C 1
ATOM 608 O O . GLU A 1 88 ? -17.475 4.392 16.454 1.00 77.56 88 GLU A O 1
ATOM 613 N N . THR A 1 89 ? -15.755 5.626 17.234 1.00 81.44 89 THR A N 1
ATOM 614 C CA . THR A 1 89 ? -14.682 4.864 16.602 1.00 81.44 89 THR A CA 1
ATOM 615 C C . THR A 1 89 ? -14.161 3.853 17.614 1.00 81.44 89 THR A C 1
ATOM 617 O O . THR A 1 89 ? -13.712 4.227 18.699 1.00 81.44 89 THR A O 1
ATOM 620 N N . VAL A 1 90 ? -14.226 2.568 17.279 1.00 84.19 90 VAL A N 1
ATOM 621 C CA . VAL A 1 90 ? -13.688 1.492 18.123 1.00 84.19 90 VAL A CA 1
ATOM 622 C C . VAL A 1 90 ? -12.217 1.283 17.777 1.00 84.19 90 VAL A C 1
ATOM 624 O O . VAL A 1 90 ? -11.878 1.171 16.601 1.00 84.19 90 VAL A O 1
ATOM 627 N N . VAL A 1 91 ? -11.356 1.222 18.793 1.00 85.88 91 VAL A N 1
ATOM 628 C CA . VAL A 1 91 ? -9.910 1.003 18.635 1.00 85.88 91 VAL A CA 1
ATOM 629 C C . VAL A 1 91 ? -9.437 -0.102 19.575 1.00 85.88 91 VAL A C 1
ATOM 631 O O . VAL A 1 91 ? -9.928 -0.239 20.697 1.00 85.88 91 VAL A O 1
ATOM 634 N N . SER A 1 92 ? -8.468 -0.903 19.141 1.00 84.81 92 SER A N 1
ATOM 635 C CA . SER A 1 92 ? -7.849 -1.898 20.015 1.00 84.81 92 SER A CA 1
ATOM 636 C C . SER A 1 92 ? -6.731 -1.262 20.835 1.00 84.81 92 SER A C 1
ATOM 638 O O . SER A 1 92 ? -5.991 -0.418 20.349 1.00 84.81 92 SER A O 1
ATOM 640 N N . ARG A 1 93 ? -6.567 -1.710 22.084 1.00 81.75 93 ARG A N 1
ATOM 641 C CA . ARG A 1 93 ? -5.417 -1.339 22.932 1.00 81.75 93 ARG A CA 1
ATOM 642 C C . ARG A 1 93 ? -4.141 -2.104 22.591 1.00 81.75 93 ARG A C 1
ATOM 644 O O . ARG A 1 93 ? -3.081 -1.752 23.091 1.00 81.75 93 ARG A O 1
ATOM 651 N N . LEU A 1 94 ? -4.278 -3.196 21.843 1.00 88.44 94 LEU A N 1
ATOM 652 C CA . LEU A 1 94 ? -3.160 -4.037 21.424 1.00 88.44 94 LEU A CA 1
ATOM 653 C C . LEU A 1 94 ? -2.544 -3.545 20.110 1.00 88.44 94 LEU A C 1
ATOM 655 O O . LEU A 1 94 ? -1.451 -3.976 19.755 1.00 88.44 94 LEU A O 1
ATOM 659 N N . ASP A 1 95 ? -3.253 -2.677 19.389 1.00 83.94 95 ASP A N 1
ATOM 660 C CA . ASP A 1 95 ? -2.756 -2.134 18.137 1.00 83.94 95 ASP A CA 1
ATOM 661 C C . ASP A 1 95 ? -1.609 -1.154 18.379 1.00 83.94 95 ASP A C 1
ATOM 663 O O . ASP A 1 95 ? -1.466 -0.551 19.442 1.00 83.94 95 ASP A O 1
ATOM 667 N N . ASP A 1 96 ? -0.789 -0.993 17.350 1.00 85.25 96 ASP A N 1
ATOM 668 C CA . ASP A 1 96 ? 0.257 0.013 17.336 1.00 85.25 96 ASP A CA 1
ATOM 669 C C . ASP A 1 96 ? -0.335 1.432 17.294 1.00 85.25 96 ASP A C 1
ATOM 671 O O . ASP A 1 96 ? -1.388 1.665 16.691 1.00 85.25 96 ASP A O 1
ATOM 675 N N . GLU A 1 97 ? 0.376 2.398 17.879 1.00 84.06 97 GLU A N 1
ATOM 676 C CA . GLU A 1 97 ? -0.077 3.790 17.991 1.00 84.06 97 GLU A CA 1
ATOM 677 C C . GLU A 1 97 ? -0.437 4.405 16.629 1.00 84.06 97 GLU A C 1
ATOM 679 O O . GLU A 1 97 ? -1.382 5.187 16.538 1.00 84.06 97 GLU A O 1
ATOM 684 N N . ALA A 1 98 ? 0.231 3.994 15.544 1.00 83.44 98 ALA A N 1
ATOM 685 C CA . ALA A 1 98 ? -0.088 4.455 14.193 1.00 83.44 98 ALA A CA 1
ATOM 686 C C . ALA A 1 98 ? -1.516 4.102 13.733 1.00 83.44 98 ALA A C 1
ATOM 688 O O . ALA A 1 98 ? -2.037 4.757 12.834 1.00 83.44 98 ALA A O 1
ATOM 689 N N . ASN A 1 99 ? -2.144 3.075 14.318 1.00 82.75 99 ASN A N 1
ATOM 690 C CA . ASN A 1 99 ? -3.536 2.700 14.053 1.00 82.75 99 ASN A CA 1
ATOM 691 C C . ASN A 1 99 ? -4.522 3.345 15.039 1.00 82.75 99 ASN A C 1
ATOM 693 O O . ASN A 1 99 ? -5.673 3.591 14.687 1.00 82.75 99 ASN A O 1
ATOM 697 N N . ILE A 1 100 ? -4.078 3.643 16.263 1.00 81.31 100 ILE A N 1
ATOM 698 C CA . ILE A 1 100 ? -4.925 4.207 17.322 1.00 81.31 100 ILE A CA 1
ATOM 699 C C . ILE A 1 100 ? -5.050 5.727 17.177 1.00 81.31 100 ILE A C 1
ATOM 701 O O . ILE A 1 100 ? -6.164 6.257 17.157 1.00 81.31 100 ILE A O 1
ATOM 705 N N . ALA A 1 101 ? -3.918 6.428 17.053 1.00 83.25 101 ALA A N 1
ATOM 706 C CA . ALA A 1 101 ? -3.854 7.888 17.043 1.00 83.25 101 ALA A CA 1
ATOM 707 C C . ALA A 1 101 ? -4.789 8.548 16.009 1.00 83.25 101 ALA A C 1
ATOM 709 O O . ALA A 1 101 ? -5.509 9.478 16.388 1.00 83.25 101 ALA A O 1
ATOM 710 N N . PRO A 1 102 ? -4.867 8.071 14.746 1.00 79.25 102 PRO A N 1
ATOM 711 C CA . PRO A 1 102 ? -5.709 8.702 13.731 1.00 79.25 102 PRO A CA 1
ATOM 712 C C . PRO A 1 102 ? -7.201 8.677 14.078 1.00 79.25 102 PRO A C 1
ATOM 714 O O . PRO A 1 102 ? -7.918 9.634 13.808 1.00 79.25 102 PRO A O 1
ATOM 717 N N . GLY A 1 103 ? -7.683 7.600 14.708 1.00 72.31 103 GLY A N 1
ATOM 718 C CA . GLY A 1 103 ? -9.095 7.451 15.080 1.00 72.31 103 GLY A CA 1
ATOM 719 C C . GLY A 1 103 ? -9.528 8.320 16.265 1.00 72.31 103 GLY A C 1
ATOM 720 O O . GLY A 1 103 ? -10.724 8.447 16.533 1.00 72.31 103 GLY A O 1
ATOM 721 N N . CYS A 1 104 ? -8.563 8.901 16.979 1.00 76.69 104 CYS A N 1
ATOM 722 C CA . CYS A 1 104 ? -8.778 9.717 18.170 1.00 76.69 104 CYS A CA 1
ATOM 723 C C . CYS A 1 104 ? -8.410 11.193 17.965 1.00 76.69 104 CYS A C 1
ATOM 725 O O . CYS A 1 104 ? -8.730 12.025 18.818 1.00 76.69 104 CYS A O 1
ATOM 727 N N . ALA A 1 105 ? -7.746 11.520 16.857 1.00 72.56 105 ALA A N 1
ATOM 728 C CA . ALA A 1 105 ? -7.384 12.878 16.491 1.00 72.56 105 ALA A CA 1
ATOM 729 C C . ALA A 1 105 ? -8.511 13.566 15.693 1.00 72.56 105 ALA A C 1
ATOM 731 O O . ALA A 1 105 ? -9.251 12.910 14.957 1.00 72.56 105 ALA A O 1
ATOM 732 N N . PRO A 1 106 ? -8.665 14.897 15.813 1.00 66.25 106 PRO A N 1
ATOM 733 C CA . PRO A 1 106 ? -9.516 15.650 14.903 1.00 66.25 106 PRO A CA 1
ATOM 734 C C . PRO A 1 106 ? -8.941 15.626 13.478 1.00 66.25 106 PRO A C 1
ATOM 736 O O . PRO A 1 106 ? -7.719 15.569 13.321 1.00 66.25 106 PRO A O 1
ATOM 739 N N . PRO A 1 107 ? -9.795 15.731 12.445 1.00 65.69 107 PRO A N 1
ATOM 740 C CA . PRO A 1 107 ? -9.331 15.726 11.067 1.00 65.69 107 PRO A CA 1
ATOM 741 C C . PRO A 1 107 ? -8.398 16.902 10.783 1.00 65.69 107 PRO A C 1
ATOM 743 O O . PRO A 1 107 ? -8.705 18.048 11.131 1.00 65.69 107 PRO A O 1
ATOM 746 N N . THR A 1 108 ? -7.289 16.635 10.095 1.00 64.75 108 THR A N 1
ATOM 747 C CA . THR A 1 108 ? -6.223 17.622 9.844 1.00 64.75 108 THR A CA 1
ATOM 748 C C . THR A 1 108 ? -6.679 18.803 8.978 1.00 64.75 108 THR A C 1
ATOM 750 O O . THR A 1 108 ? -6.117 19.894 9.067 1.00 64.75 108 THR A O 1
ATOM 753 N N . ALA A 1 109 ? -7.738 18.622 8.181 1.00 57.22 109 ALA A N 1
ATOM 754 C CA . ALA A 1 109 ? -8.299 19.642 7.293 1.00 57.22 109 ALA A CA 1
ATOM 755 C C . ALA A 1 109 ? -9.196 20.686 7.993 1.00 57.22 109 ALA A C 1
ATOM 757 O O . ALA A 1 109 ? -9.563 21.686 7.373 1.00 57.22 109 ALA A O 1
ATOM 758 N N . THR A 1 110 ? -9.575 20.485 9.261 1.00 53.84 110 THR A N 1
ATOM 759 C CA . THR A 1 110 ? -10.450 21.431 9.973 1.00 53.84 110 THR A CA 1
ATOM 760 C C . THR A 1 110 ? -9.608 22.437 10.753 1.00 53.84 110 THR A C 1
ATOM 762 O O . THR A 1 110 ? -8.978 22.083 11.747 1.00 53.84 110 THR A O 1
ATOM 765 N N . ALA A 1 111 ? -9.614 23.710 10.335 1.00 49.09 111 ALA A N 1
ATOM 766 C CA . ALA A 1 111 ? -9.070 24.804 11.144 1.00 49.09 111 ALA A CA 1
ATOM 767 C C . ALA A 1 111 ? -9.669 24.753 12.566 1.00 49.09 11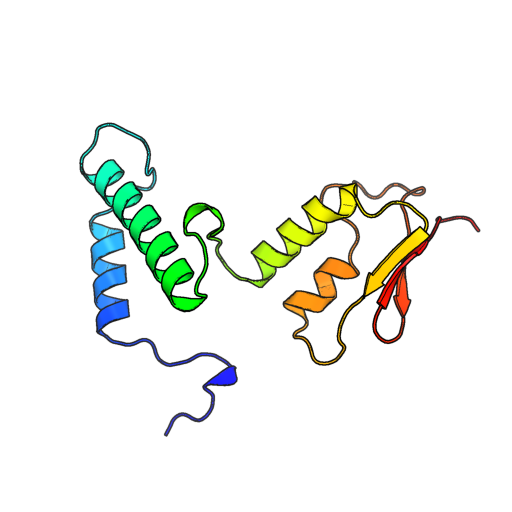1 ALA A C 1
ATOM 769 O O . ALA A 1 111 ? -10.853 24.425 12.693 1.00 49.09 111 ALA A O 1
ATOM 770 N N . PRO A 1 112 ? -8.907 25.067 13.633 1.00 53.81 112 PRO A N 1
ATOM 771 C CA . PRO A 1 112 ? -9.408 24.993 15.002 1.00 53.81 112 PRO A CA 1
ATOM 772 C C . PRO A 1 112 ? -10.575 25.972 15.178 1.00 53.81 112 PRO A C 1
ATOM 774 O O . PRO A 1 112 ? -10.385 27.163 15.406 1.00 53.81 112 PRO A O 1
ATOM 777 N N . SER A 1 113 ? -11.800 25.471 15.033 1.00 56.16 113 SER A N 1
ATOM 778 C CA . SER A 1 113 ? -13.017 26.213 15.335 1.00 56.16 113 SER A CA 1
ATOM 779 C C . SER A 1 113 ? -13.462 25.852 16.746 1.00 56.16 113 SER A C 1
ATOM 781 O O . SER A 1 113 ? -13.455 24.683 17.135 1.00 56.16 113 SER A O 1
ATOM 783 N N . SER A 1 114 ? -13.871 26.854 17.521 1.00 58.88 114 SER A N 1
ATOM 784 C CA . SER A 1 114 ? -14.375 26.673 18.888 1.00 58.88 114 SER A CA 1
ATOM 785 C C . SER A 1 114 ? -15.645 25.813 18.971 1.00 58.88 114 SER A C 1
ATOM 787 O O . SER A 1 114 ? -15.991 25.360 20.056 1.00 58.88 114 SER A O 1
ATOM 789 N N . ASN A 1 115 ? -16.307 25.553 17.835 1.00 57.94 115 ASN A N 1
ATOM 790 C CA . ASN A 1 115 ? -17.534 24.758 17.725 1.00 57.94 115 ASN A CA 1
ATOM 791 C C . ASN A 1 115 ? -17.323 23.363 17.099 1.00 57.94 115 ASN A C 1
ATOM 793 O O . ASN A 1 115 ? -18.300 22.692 16.760 1.00 57.94 115 ASN A O 1
ATOM 797 N N . GLY A 1 116 ? -16.076 22.917 16.922 1.00 60.81 116 GLY A N 1
ATOM 798 C CA . GLY A 1 116 ? -15.780 21.586 16.391 1.00 60.81 116 GLY A CA 1
ATOM 799 C C . GLY A 1 116 ? -16.160 20.447 17.354 1.00 60.81 116 GLY A C 1
ATOM 800 O O . GLY A 1 116 ? -16.234 20.653 18.570 1.00 60.81 116 GLY A O 1
ATOM 801 N N . PRO A 1 117 ? -16.398 19.224 16.844 1.00 63.34 117 PRO A N 1
ATOM 802 C CA . PRO A 1 117 ? -16.572 18.053 17.697 1.00 63.34 117 PRO A CA 1
ATOM 803 C C . PRO A 1 117 ? -15.318 17.830 18.555 1.00 63.34 117 PRO A C 1
ATOM 805 O O . PRO A 1 117 ? -14.195 17.819 18.047 1.00 63.34 117 PRO A O 1
ATOM 808 N N . ARG A 1 118 ? -15.506 17.644 19.867 1.00 69.00 118 ARG A N 1
ATOM 809 C CA . ARG A 1 118 ? -14.418 17.311 20.794 1.00 69.00 118 ARG A CA 1
ATOM 810 C C . ARG A 1 118 ? -14.275 15.799 20.856 1.00 69.00 118 ARG A C 1
ATOM 812 O O . ARG A 1 118 ? -15.214 15.106 21.249 1.00 69.00 118 ARG A O 1
ATOM 819 N N . TRP A 1 119 ? -13.091 15.307 20.519 1.00 68.25 119 TRP A N 1
ATOM 820 C CA . TRP A 1 119 ? -12.759 13.895 20.644 1.00 68.25 119 TRP A CA 1
ATOM 821 C C . TRP A 1 119 ? -12.394 13.571 22.089 1.00 68.25 119 TRP A C 1
ATOM 823 O O . TRP A 1 119 ? -11.531 14.216 22.689 1.00 68.25 119 TRP A O 1
ATOM 833 N N . THR A 1 120 ? -13.097 12.606 22.677 1.00 69.56 120 THR A N 1
ATOM 834 C CA . THR A 1 120 ? -12.769 12.064 23.997 1.00 69.56 120 THR A CA 1
ATOM 835 C C . THR A 1 120 ? -12.341 10.613 23.854 1.00 69.56 120 THR A C 1
ATOM 837 O O . THR A 1 120 ? -13.039 9.801 23.243 1.00 69.56 120 THR A O 1
ATOM 840 N N . SER A 1 121 ? -11.176 10.290 24.414 1.00 68.00 121 SER A N 1
ATOM 841 C CA . SER A 1 121 ? -10.686 8.920 24.486 1.00 68.00 121 SER A CA 1
ATOM 842 C C . SER A 1 121 ? -11.312 8.195 25.678 1.00 68.00 121 SER A C 1
ATOM 844 O O . SER A 1 121 ? -11.426 8.726 26.786 1.00 68.00 121 SER A O 1
ATOM 846 N N . ARG A 1 122 ? -11.741 6.959 25.438 1.00 69.44 122 ARG A N 1
ATOM 847 C CA . ARG A 1 122 ? -12.179 5.987 26.439 1.00 69.44 122 ARG A CA 1
ATOM 848 C C . ARG A 1 122 ? -11.356 4.705 26.284 1.00 69.44 122 ARG A C 1
ATOM 850 O O . ARG A 1 122 ? -10.727 4.483 25.252 1.00 69.44 122 ARG A O 1
ATOM 857 N N . PRO A 1 123 ? -11.344 3.831 27.301 1.00 67.69 123 PRO A N 1
ATOM 858 C CA . PRO A 1 123 ? -10.872 2.456 27.162 1.00 67.69 123 PRO A CA 1
ATOM 859 C C . PRO A 1 123 ? -11.388 1.750 25.891 1.00 67.69 123 PRO A C 1
ATOM 861 O O . PRO A 1 123 ? -12.515 1.275 25.884 1.00 67.69 123 PRO A O 1
ATOM 864 N N . GLY A 1 124 ? -10.561 1.648 24.843 1.00 71.06 124 GLY A N 1
ATOM 865 C CA . GLY A 1 124 ? -10.895 0.914 23.611 1.00 71.06 124 GLY A CA 1
ATOM 866 C C . GLY A 1 124 ? -11.809 1.650 22.619 1.00 71.06 124 GLY A C 1
ATOM 867 O O . GLY A 1 124 ? -12.310 1.035 21.679 1.00 71.06 124 GLY A O 1
ATOM 868 N N . SER A 1 125 ? -12.053 2.951 22.800 1.00 77.44 125 SER A N 1
ATOM 869 C CA . SER A 1 125 ? -12.835 3.731 21.836 1.00 77.44 125 SER A CA 1
ATOM 870 C C . SER A 1 125 ? -12.575 5.233 21.909 1.00 77.44 125 SER A C 1
ATOM 872 O O . SER A 1 125 ? -12.131 5.763 22.929 1.00 77.44 125 SER A O 1
ATOM 874 N N . CYS A 1 126 ? -12.883 5.930 20.817 1.00 74.19 126 CYS A N 1
ATOM 875 C CA . CYS A 1 126 ? -12.821 7.381 20.705 1.00 74.19 126 CYS A CA 1
ATOM 876 C C . CYS A 1 126 ? -14.158 7.920 20.185 1.00 74.19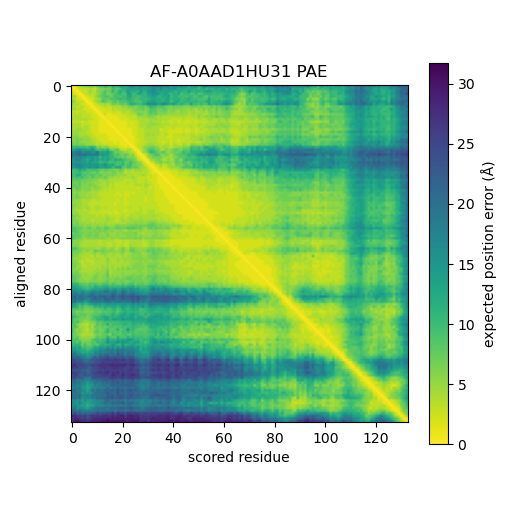 126 CYS A C 1
ATOM 878 O O . CYS A 1 126 ? -14.701 7.445 19.188 1.00 74.19 126 CYS A O 1
ATOM 880 N N . ARG A 1 127 ? -14.728 8.896 20.902 1.00 75.19 127 ARG A N 1
ATOM 881 C CA . ARG A 1 127 ? -16.071 9.430 20.632 1.00 75.19 127 ARG A CA 1
ATOM 882 C C . ARG A 1 127 ? -16.010 10.903 20.247 1.00 75.19 127 ARG A C 1
ATOM 884 O O . ARG A 1 127 ? -15.410 11.706 20.962 1.00 75.19 127 ARG A O 1
ATOM 891 N N . ALA A 1 128 ? -16.721 11.259 19.178 1.00 71.25 128 ALA A N 1
ATOM 892 C CA . ALA A 1 128 ? -16.977 12.644 18.802 1.00 71.25 128 ALA A CA 1
ATOM 893 C C . ALA A 1 128 ? -18.156 13.202 19.623 1.00 71.25 128 ALA A C 1
ATOM 895 O O . ALA A 1 128 ? -19.318 12.848 19.400 1.00 71.25 128 ALA A O 1
ATOM 896 N N . GLY A 1 129 ? -17.862 14.055 20.607 1.00 65.12 129 GLY A N 1
ATOM 897 C CA . GLY A 1 129 ? -18.860 14.757 21.419 1.00 65.12 129 GLY A CA 1
ATOM 898 C C . GLY A 1 129 ? -19.125 16.181 20.923 1.00 65.12 129 GLY A C 1
ATOM 899 O O . GLY A 1 129 ? -18.245 16.823 20.352 1.00 65.12 129 GLY A O 1
ATOM 900 N N . SER A 1 130 ? -20.327 16.713 21.170 1.00 60.56 130 SER A N 1
ATOM 901 C CA . SER A 1 130 ? -20.592 18.140 20.949 1.00 60.56 130 SER A CA 1
ATOM 902 C C . SER A 1 130 ? -19.832 18.974 21.982 1.00 60.56 130 SER A C 1
ATOM 904 O O . SER A 1 130 ? -19.990 18.729 23.177 1.00 60.56 130 SER A O 1
ATOM 906 N N . GLY A 1 131 ? -19.065 19.976 21.548 1.00 55.66 131 GLY A N 1
ATOM 907 C CA . GLY A 1 131 ? -18.379 20.936 22.420 1.00 55.66 131 GLY A CA 1
ATOM 908 C C . GLY A 1 131 ? -19.320 21.932 23.113 1.00 55.66 131 GLY A C 1
ATOM 909 O O . GLY A 1 131 ? -19.112 23.132 23.005 1.00 55.66 131 GLY A O 1
ATOM 910 N N . ARG A 1 132 ? -20.373 21.459 23.792 1.00 44.38 132 ARG A N 1
ATOM 911 C CA . ARG A 1 132 ? -21.204 22.289 24.677 1.00 44.38 132 ARG A CA 1
ATOM 912 C C . ARG A 1 132 ? -20.758 22.084 26.123 1.00 44.38 132 ARG A C 1
ATOM 914 O O . ARG A 1 132 ? -20.931 20.990 26.657 1.00 44.38 132 ARG A O 1
ATOM 921 N N . THR A 1 133 ? -20.182 23.124 26.720 1.00 45.94 133 THR A N 1
ATOM 922 C CA . THR A 1 133 ? -20.428 23.446 28.135 1.00 45.94 133 THR A CA 1
ATOM 923 C C . THR A 1 133 ? -21.821 24.031 28.273 1.00 45.94 133 THR A C 1
ATOM 925 O O . THR A 1 133 ? -22.185 24.823 27.371 1.00 45.94 133 THR A O 1
#

pLDDT: mean 80.01, std 11.84, range [44.38, 94.88]